Protein AF-A0A8S2RR40-F1 (afdb_monomer)

Structure (mmCIF, N/CA/C/O backbone):
data_AF-A0A8S2R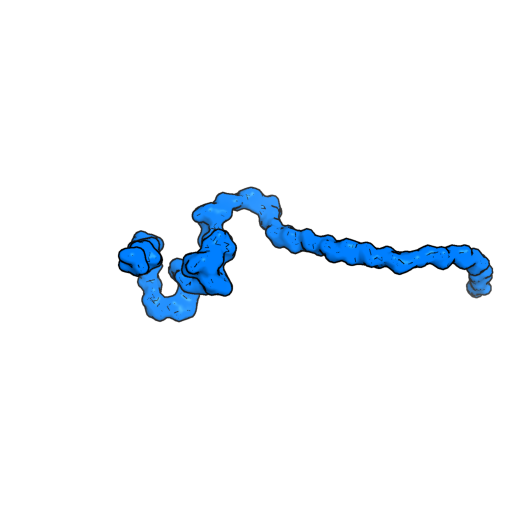R40-F1
#
_entry.id   AF-A0A8S2RR40-F1
#
loop_
_atom_site.group_PDB
_atom_site.id
_atom_site.type_symbol
_atom_site.label_atom_id
_atom_site.label_alt_id
_atom_site.label_comp_id
_atom_site.label_asym_id
_atom_site.label_entity_id
_atom_site.label_seq_id
_atom_site.pdbx_PDB_ins_code
_atom_site.Cartn_x
_atom_site.Cartn_y
_atom_site.Cartn_z
_atom_site.occupancy
_atom_site.B_iso_or_equiv
_atom_site.auth_seq_id
_atom_site.auth_comp_id
_atom_site.auth_asym_id
_atom_site.auth_atom_id
_atom_site.pdbx_PDB_model_num
ATOM 1 N N . MET A 1 1 ? 53.702 24.115 -28.830 1.00 36.66 1 MET A N 1
ATOM 2 C CA . MET A 1 1 ? 53.233 25.400 -28.278 1.00 36.66 1 MET A CA 1
ATOM 3 C C . MET A 1 1 ? 52.104 25.885 -29.165 1.00 36.66 1 MET A C 1
ATOM 5 O O . MET A 1 1 ? 52.227 25.784 -30.377 1.00 36.66 1 MET A O 1
ATOM 9 N N . SER A 1 2 ? 51.011 26.273 -28.516 1.00 40.91 2 SER A N 1
ATOM 10 C CA . SER A 1 2 ? 49.749 26.856 -28.996 1.00 40.91 2 SER A CA 1
ATOM 11 C C . SER A 1 2 ? 49.976 28.016 -29.995 1.00 40.91 2 SER A C 1
ATOM 13 O O . SER A 1 2 ? 51.062 28.581 -30.007 1.00 40.91 2 SER A O 1
ATOM 15 N N . ASP A 1 3 ? 49.036 28.453 -30.838 1.00 42.53 3 ASP A N 1
ATOM 16 C CA . ASP A 1 3 ? 47.663 28.812 -30.480 1.00 42.53 3 ASP A CA 1
ATOM 17 C C . ASP A 1 3 ? 46.784 29.125 -31.719 1.00 42.53 3 ASP A C 1
ATOM 19 O O . ASP A 1 3 ? 47.270 29.641 -32.722 1.00 42.53 3 ASP A O 1
ATOM 23 N N . LYS A 1 4 ? 45.482 28.860 -31.539 1.00 42.06 4 LYS A N 1
ATOM 24 C CA . LYS A 1 4 ? 44.274 29.571 -32.018 1.00 42.06 4 LYS A CA 1
ATOM 25 C C . LYS A 1 4 ? 44.088 29.932 -33.501 1.00 42.06 4 LYS A C 1
ATOM 27 O O . LYS A 1 4 ? 44.509 30.987 -33.961 1.00 42.06 4 LYS A O 1
ATOM 32 N N . THR A 1 5 ? 43.184 29.189 -34.144 1.00 40.88 5 THR A N 1
ATOM 33 C CA . THR A 1 5 ? 42.170 29.783 -35.032 1.00 40.88 5 THR A CA 1
ATOM 34 C C . THR A 1 5 ? 40.916 30.037 -34.199 1.00 40.88 5 THR A C 1
ATOM 36 O O . THR A 1 5 ? 40.294 29.103 -33.698 1.00 40.88 5 THR A O 1
ATOM 39 N N . LEU A 1 6 ? 40.599 31.316 -34.012 1.00 54.34 6 LEU A N 1
ATOM 40 C CA . LEU A 1 6 ? 39.334 31.805 -33.487 1.00 54.34 6 LEU A CA 1
ATOM 41 C C . LEU A 1 6 ? 38.507 32.233 -34.701 1.00 54.34 6 LEU A C 1
ATOM 43 O O . LEU A 1 6 ? 38.875 33.202 -35.354 1.00 54.34 6 LEU A O 1
ATOM 47 N N . GLU A 1 7 ? 37.419 31.529 -34.991 1.00 42.56 7 GLU A N 1
ATOM 48 C CA . GLU A 1 7 ? 36.326 32.089 -35.783 1.00 42.56 7 GLU A CA 1
ATOM 49 C C . GLU A 1 7 ? 35.028 31.807 -35.025 1.00 42.56 7 GLU A C 1
ATOM 51 O O . GLU A 1 7 ? 34.695 30.678 -34.668 1.00 42.56 7 GLU A O 1
ATOM 56 N N . SER A 1 8 ? 34.384 32.907 -34.679 1.00 51.94 8 SER A N 1
ATOM 57 C CA . SER A 1 8 ? 33.168 33.077 -33.900 1.00 51.94 8 SER A CA 1
ATOM 58 C C . SER A 1 8 ? 31.929 32.541 -34.604 1.00 51.94 8 SER A C 1
ATOM 60 O O . SER A 1 8 ? 31.719 32.911 -35.755 1.00 51.94 8 SER A O 1
ATOM 62 N N . GLN A 1 9 ? 31.044 31.842 -33.886 1.00 36.84 9 GLN A N 1
ATOM 63 C CA . GLN A 1 9 ? 29.610 31.822 -34.196 1.00 36.84 9 GLN A CA 1
ATOM 64 C C . GLN A 1 9 ? 28.788 31.800 -32.902 1.00 36.84 9 GLN A C 1
ATOM 66 O O . GLN A 1 9 ? 29.037 31.025 -31.982 1.00 36.84 9 GLN A O 1
ATOM 71 N N . SER A 1 10 ? 27.857 32.740 -32.836 1.00 52.91 10 SER A N 1
ATOM 72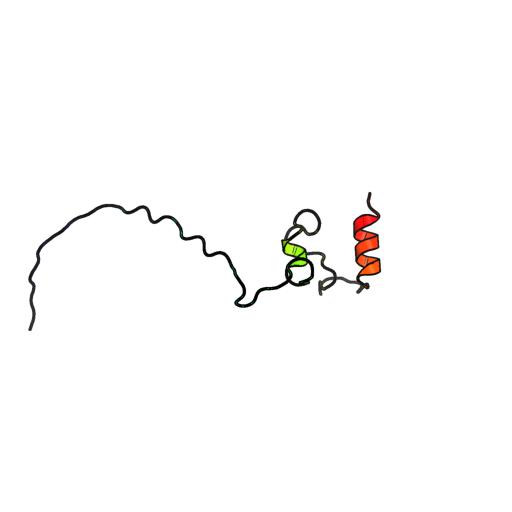 C CA . SER A 1 10 ? 26.906 33.017 -31.768 1.00 52.91 10 SER A CA 1
ATOM 73 C C . SER A 1 10 ? 25.533 32.537 -32.213 1.00 52.91 10 SER A C 1
ATOM 75 O O . SER A 1 10 ? 25.020 33.135 -33.148 1.00 52.91 10 SER A O 1
ATOM 77 N N . GLU A 1 11 ? 24.940 31.540 -31.551 1.00 45.56 11 GLU A N 1
ATOM 78 C CA . GLU A 1 11 ? 23.528 31.145 -31.727 1.00 45.56 11 GLU A CA 1
ATOM 79 C C . GLU A 1 11 ? 23.016 30.618 -30.371 1.00 45.56 11 GLU A C 1
ATOM 81 O O . GLU A 1 11 ? 23.600 29.713 -29.782 1.00 45.56 11 GLU A O 1
ATOM 86 N N . GLU A 1 12 ? 22.233 31.433 -29.662 1.00 42.19 12 GLU A N 1
ATOM 87 C CA . GLU A 1 12 ? 20.770 31.321 -29.520 1.00 42.19 12 GLU A CA 1
ATOM 88 C C . GLU A 1 12 ? 20.340 30.353 -28.402 1.00 42.19 12 GLU A C 1
ATOM 90 O O . GLU A 1 12 ? 20.736 29.192 -28.335 1.00 42.19 12 GLU A O 1
ATOM 95 N N . GLY A 1 13 ? 19.548 30.877 -27.460 1.00 48.62 13 GLY A N 1
ATOM 96 C CA . GLY A 1 13 ? 19.045 30.139 -26.308 1.00 48.62 13 GLY A CA 1
ATOM 97 C C . GLY A 1 13 ? 18.082 29.039 -26.737 1.00 48.62 13 GLY A C 1
ATOM 98 O O . GLY A 1 13 ? 16.903 29.299 -26.952 1.00 48.62 13 GLY A O 1
ATOM 99 N N . ALA A 1 14 ? 18.579 27.810 -26.830 1.00 52.06 14 ALA A N 1
ATOM 100 C CA . ALA A 1 14 ? 17.737 26.634 -26.958 1.00 52.06 14 ALA A CA 1
ATOM 101 C C . ALA A 1 14 ? 17.107 26.323 -25.591 1.00 52.06 14 ALA A C 1
ATOM 103 O O . ALA A 1 14 ? 17.773 25.825 -24.680 1.00 52.06 14 ALA A O 1
ATOM 104 N N . GLU A 1 15 ? 15.822 26.640 -25.448 1.00 62.69 15 GLU A N 1
ATOM 105 C CA . GLU A 1 15 ? 14.952 26.062 -24.426 1.00 62.69 15 GLU A CA 1
ATOM 106 C C . GLU A 1 15 ? 14.971 24.538 -24.622 1.00 62.69 15 GLU A C 1
ATOM 108 O O . GLU A 1 15 ? 14.406 24.006 -25.575 1.00 62.69 15 GLU A O 1
ATOM 113 N N . GLN A 1 16 ? 15.745 23.833 -23.793 1.00 63.88 16 GLN A N 1
ATOM 114 C CA . GLN A 1 16 ? 15.801 22.376 -23.834 1.00 63.88 16 GLN A CA 1
ATOM 115 C C . GLN A 1 16 ? 14.488 21.844 -23.274 1.00 63.88 16 GLN A C 1
ATOM 117 O O . GLN A 1 16 ? 14.269 21.910 -22.062 1.00 63.88 16 GLN A O 1
ATOM 122 N N . ASP A 1 17 ? 13.638 21.302 -24.145 1.00 72.50 17 ASP A N 1
ATOM 123 C CA . ASP A 1 17 ? 12.484 20.520 -23.718 1.00 72.50 17 ASP A CA 1
ATOM 124 C C . ASP A 1 17 ? 12.957 19.459 -22.711 1.00 72.50 17 ASP A C 1
ATOM 126 O O . ASP A 1 17 ? 13.851 18.660 -23.028 1.00 72.50 17 ASP A O 1
ATOM 130 N N . PRO A 1 18 ? 12.411 19.431 -21.482 1.00 79.81 18 PRO A N 1
ATOM 131 C CA . PRO A 1 18 ? 12.816 18.441 -20.506 1.00 79.81 18 PRO A CA 1
ATOM 132 C C . PRO A 1 18 ? 12.436 17.058 -21.035 1.00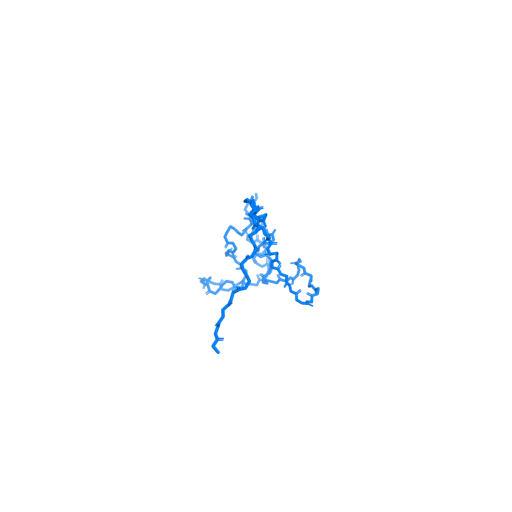 79.81 18 PRO A C 1
ATOM 134 O O . PRO A 1 18 ? 11.261 16.701 -21.140 1.00 79.81 18 PRO A O 1
ATOM 137 N N . VAL A 1 19 ? 13.447 16.255 -21.368 1.00 81.31 19 VAL A N 1
ATOM 138 C CA . VAL A 1 19 ? 13.254 14.854 -21.742 1.00 81.31 19 VAL A CA 1
ATOM 139 C C . VAL A 1 19 ? 12.744 14.108 -20.511 1.00 81.31 19 VAL A C 1
ATOM 141 O O . VAL A 1 19 ? 13.505 13.766 -19.605 1.00 81.31 19 VAL A O 1
ATOM 144 N N . TYR A 1 20 ? 11.437 13.850 -20.469 1.00 81.88 20 TYR A N 1
ATOM 145 C CA . TYR A 1 20 ? 10.831 13.029 -19.428 1.00 81.88 20 TYR A CA 1
ATOM 146 C C . TYR A 1 20 ? 11.235 11.569 -19.627 1.00 81.88 20 TYR A C 1
ATOM 148 O O . TYR A 1 20 ? 10.717 10.854 -20.486 1.00 81.88 20 TYR A O 1
ATOM 156 N N . MET A 1 21 ? 12.181 11.112 -18.812 1.00 80.25 21 MET A N 1
ATOM 157 C CA . MET A 1 21 ? 12.578 9.712 -18.774 1.00 80.25 21 MET A CA 1
ATOM 158 C C . MET A 1 21 ? 11.502 8.903 -18.042 1.00 80.25 21 MET A C 1
ATOM 160 O O . MET A 1 21 ? 11.397 8.953 -16.819 1.00 80.25 21 MET A O 1
ATOM 164 N N . ILE A 1 22 ? 10.697 8.154 -18.797 1.00 79.81 22 ILE A N 1
ATOM 165 C CA . ILE A 1 22 ? 9.679 7.260 -18.234 1.00 79.81 22 ILE A CA 1
ATOM 166 C C . ILE A 1 22 ? 10.385 6.017 -17.666 1.00 79.81 22 ILE A C 1
ATOM 168 O O . ILE A 1 22 ? 11.036 5.293 -18.431 1.00 79.81 22 ILE A O 1
ATOM 172 N N . PRO A 1 23 ? 10.274 5.726 -16.356 1.00 73.19 23 PRO A N 1
ATOM 173 C CA . PRO A 1 23 ? 10.828 4.507 -15.778 1.00 73.19 23 PRO A CA 1
ATOM 174 C C . PRO A 1 23 ? 10.218 3.269 -16.449 1.00 73.19 23 PRO A C 1
ATOM 176 O O . PRO A 1 23 ? 9.000 3.120 -16.507 1.00 73.19 23 PRO A O 1
ATOM 179 N N . ARG A 1 24 ? 11.063 2.371 -16.965 1.00 77.19 24 ARG A N 1
ATOM 180 C CA . ARG A 1 24 ? 10.640 1.145 -17.659 1.00 77.19 24 ARG A CA 1
ATOM 181 C C . ARG A 1 24 ? 11.527 -0.035 -17.292 1.00 77.19 24 ARG A C 1
ATOM 183 O O . ARG A 1 24 ? 12.740 0.102 -17.154 1.00 77.19 24 ARG A O 1
ATOM 190 N N . GLY A 1 25 ? 10.918 -1.211 -17.174 1.00 77.81 25 GLY A N 1
ATOM 191 C CA . GLY A 1 25 ? 11.646 -2.471 -17.051 1.00 77.81 25 GLY A CA 1
ATOM 192 C C . GLY A 1 25 ? 12.222 -2.931 -18.394 1.00 77.81 25 GLY A C 1
ATOM 193 O O . GLY A 1 25 ? 11.702 -2.601 -19.458 1.00 77.81 25 GLY A O 1
ATOM 194 N N . ASN A 1 26 ? 13.279 -3.748 -18.355 1.00 83.44 26 ASN A N 1
ATOM 195 C CA . ASN A 1 26 ? 13.864 -4.363 -19.558 1.00 83.44 26 ASN A CA 1
ATOM 196 C C . ASN A 1 26 ? 13.041 -5.562 -20.085 1.00 83.44 26 ASN A C 1
ATOM 198 O O . ASN A 1 26 ? 13.361 -6.146 -21.115 1.00 83.44 26 ASN A O 1
ATOM 202 N N . LYS A 1 27 ? 11.989 -5.970 -19.363 1.00 85.38 27 LYS A N 1
ATOM 203 C CA . LYS A 1 27 ? 11.108 -7.084 -19.727 1.00 85.38 27 LYS A CA 1
ATOM 204 C C . LYS A 1 27 ? 9.648 -6.645 -19.622 1.00 85.38 27 LYS A C 1
ATOM 206 O O . LYS A 1 27 ? 9.317 -5.971 -18.645 1.00 85.38 27 LYS A O 1
ATOM 211 N N . PRO A 1 28 ? 8.780 -7.046 -20.569 1.00 80.19 28 PRO A N 1
ATOM 212 C CA . PRO A 1 28 ? 7.341 -6.897 -20.407 1.00 80.19 28 PRO A CA 1
ATOM 213 C C . PRO A 1 28 ? 6.893 -7.623 -19.138 1.00 80.19 28 PRO A C 1
ATOM 215 O O . PRO A 1 28 ? 7.299 -8.762 -18.896 1.00 80.19 28 PRO A O 1
ATOM 218 N N . ALA A 1 29 ? 6.067 -6.969 -18.334 1.00 76.69 29 ALA A N 1
ATOM 219 C CA . ALA A 1 29 ? 5.474 -7.544 -17.138 1.00 76.69 29 ALA A CA 1
ATOM 220 C C . ALA A 1 29 ? 3.973 -7.259 -17.152 1.00 76.69 29 ALA A C 1
ATOM 222 O O . ALA A 1 29 ? 3.544 -6.217 -17.639 1.00 76.69 29 ALA A O 1
ATOM 223 N N . ASN A 1 30 ? 3.174 -8.183 -16.622 1.00 79.44 30 ASN A N 1
ATOM 224 C CA . ASN A 1 30 ? 1.759 -7.920 -16.402 1.00 79.44 30 ASN A CA 1
ATOM 225 C C . ASN A 1 30 ? 1.623 -6.953 -15.219 1.00 79.44 30 ASN A C 1
ATOM 227 O O . ASN A 1 30 ? 1.865 -7.332 -14.074 1.00 79.44 30 ASN A O 1
ATOM 231 N N . GLU A 1 31 ? 1.252 -5.709 -15.505 1.00 69.12 31 GLU A N 1
ATOM 232 C CA . GLU A 1 31 ? 1.110 -4.642 -14.510 1.00 69.12 31 GLU A CA 1
ATOM 233 C C . GLU A 1 31 ? -0.002 -4.937 -13.494 1.00 69.12 31 GLU A C 1
ATOM 235 O O . GLU A 1 31 ? 0.143 -4.619 -12.317 1.00 69.12 31 GLU A O 1
ATOM 240 N N . TYR A 1 32 ? -1.059 -5.641 -13.911 1.00 66.94 32 TYR A N 1
ATOM 241 C CA . TYR A 1 32 ? -2.189 -6.003 -13.050 1.00 66.94 32 TYR A CA 1
ATOM 242 C C . TYR A 1 32 ? -1.880 -7.146 -12.082 1.00 66.94 32 TYR A C 1
ATOM 244 O O . TYR A 1 32 ? -2.574 -7.305 -11.080 1.00 66.94 32 TYR A O 1
ATOM 252 N N . SER A 1 33 ? -0.856 -7.954 -12.367 1.00 67.44 33 SER A N 1
ATOM 253 C CA . SER A 1 33 ? -0.440 -9.068 -11.507 1.00 67.44 33 SER A CA 1
ATOM 254 C C . SER A 1 33 ? 0.936 -8.859 -10.879 1.00 67.44 33 SER A C 1
ATOM 256 O O . SER A 1 33 ? 1.490 -9.803 -10.316 1.00 67.44 33 SER A O 1
ATOM 258 N N . ASN A 1 34 ? 1.526 -7.668 -11.009 1.00 75.69 34 ASN A N 1
ATOM 259 C 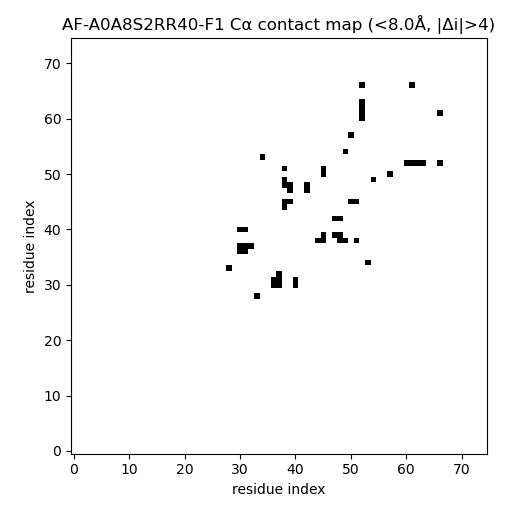CA . ASN A 1 34 ? 2.819 -7.366 -10.413 1.00 75.69 34 ASN A CA 1
ATOM 260 C C . ASN A 1 34 ? 2.607 -6.687 -9.049 1.00 75.69 34 ASN A C 1
ATOM 262 O O . ASN A 1 34 ? 2.236 -5.513 -9.017 1.00 75.69 34 ASN A O 1
ATOM 266 N N . PRO A 1 35 ? 2.865 -7.373 -7.920 1.00 70.50 35 PRO A N 1
ATOM 267 C CA . PRO A 1 35 ? 2.639 -6.812 -6.587 1.00 70.50 35 PRO A CA 1
ATOM 268 C C . PRO A 1 35 ? 3.465 -5.545 -6.323 1.00 70.50 35 PRO A C 1
ATOM 270 O O . PRO A 1 35 ? 3.017 -4.674 -5.585 1.00 70.50 35 PRO A O 1
ATOM 273 N N . ASN A 1 36 ? 4.618 -5.388 -6.986 1.00 73.88 36 ASN A N 1
ATOM 274 C CA . ASN A 1 36 ? 5.444 -4.181 -6.875 1.00 73.88 36 ASN A CA 1
ATOM 275 C C . ASN A 1 36 ? 4.845 -2.968 -7.606 1.00 73.88 36 ASN A C 1
ATOM 277 O O . ASN A 1 36 ? 5.243 -1.839 -7.337 1.00 73.88 36 ASN A O 1
ATOM 281 N N . LEU A 1 37 ? 3.928 -3.191 -8.555 1.00 76.56 37 LEU A N 1
ATOM 282 C CA . LEU A 1 37 ? 3.284 -2.134 -9.343 1.00 76.56 37 LEU A CA 1
ATOM 283 C C . LEU A 1 37 ? 1.838 -1.885 -8.910 1.00 76.56 37 LEU A C 1
ATOM 285 O O . LEU A 1 37 ? 1.342 -0.779 -9.097 1.00 76.56 37 LEU A O 1
ATOM 289 N N . LEU A 1 38 ? 1.187 -2.873 -8.286 1.00 76.81 38 LEU A N 1
ATOM 290 C CA . LEU A 1 38 ? -0.220 -2.826 -7.880 1.00 76.81 38 LEU A CA 1
ATOM 291 C C . LEU A 1 38 ? -0.583 -1.525 -7.141 1.00 76.81 38 LEU A C 1
ATOM 293 O O . LEU A 1 38 ? -1.602 -0.908 -7.428 1.00 76.81 38 LEU A O 1
ATOM 297 N N . LEU A 1 39 ? 0.279 -1.079 -6.227 1.00 77.25 39 LEU A N 1
ATOM 298 C CA . LEU A 1 39 ? 0.051 0.118 -5.413 1.00 77.25 39 LEU A CA 1
ATOM 299 C C . LEU A 1 39 ? 0.110 1.409 -6.227 1.00 77.25 39 LEU A C 1
ATOM 301 O O . LEU A 1 39 ? -0.661 2.329 -5.982 1.00 77.25 39 LEU A O 1
ATOM 305 N N . GLY A 1 40 ? 1.003 1.468 -7.215 1.00 77.19 40 GLY A N 1
ATOM 306 C CA . GLY A 1 40 ? 1.129 2.622 -8.102 1.00 77.19 40 GLY A CA 1
ATOM 307 C C . GLY A 1 40 ? 0.008 2.707 -9.138 1.00 77.19 40 GLY A C 1
ATOM 308 O O . GLY A 1 40 ? -0.325 3.802 -9.582 1.00 77.19 40 GLY A O 1
ATOM 309 N N . VAL A 1 41 ? -0.595 1.572 -9.508 1.00 81.75 41 VAL A N 1
ATOM 310 C CA . VAL A 1 41 ? -1.657 1.500 -10.530 1.00 81.75 41 VAL A CA 1
ATOM 311 C C . VAL A 1 41 ? -3.004 2.010 -10.002 1.00 81.75 41 VAL A C 1
ATOM 313 O O . VAL A 1 41 ? -3.809 2.525 -10.777 1.00 81.75 41 VAL A O 1
ATOM 316 N N . PHE A 1 42 ? -3.253 1.918 -8.692 1.00 83.25 42 PHE A N 1
ATOM 317 C CA . PHE A 1 42 ? -4.526 2.314 -8.080 1.00 83.25 42 PHE A CA 1
ATOM 318 C C . PHE A 1 42 ? -4.344 3.411 -7.016 1.00 83.25 42 PHE A C 1
ATOM 320 O O . PHE A 1 42 ? -4.527 3.144 -5.828 1.00 83.25 42 PHE A O 1
ATOM 327 N N . PRO A 1 43 ? -4.041 4.666 -7.400 1.00 79.38 43 PRO A N 1
ATOM 328 C CA . PRO A 1 43 ? -3.752 5.751 -6.452 1.00 79.38 43 PRO A CA 1
ATOM 329 C C . PRO A 1 43 ? -4.938 6.126 -5.553 1.00 79.38 43 PRO A C 1
ATOM 331 O O . PRO A 1 43 ? -4.744 6.662 -4.466 1.00 79.38 43 PRO A O 1
ATOM 334 N N . THR A 1 44 ? -6.169 5.838 -5.984 1.00 82.62 44 THR A N 1
ATOM 335 C CA . THR A 1 44 ? -7.376 6.017 -5.164 1.00 82.62 44 THR A CA 1
ATOM 336 C C . THR A 1 44 ? -7.496 4.968 -4.062 1.00 82.62 44 THR A C 1
ATOM 338 O O . THR A 1 44 ? -8.021 5.271 -2.996 1.00 82.62 44 THR A O 1
ATOM 341 N N . LEU A 1 45 ? -7.011 3.747 -4.309 1.00 80.44 45 LEU A N 1
ATOM 342 C CA . LEU A 1 45 ? -7.005 2.657 -3.332 1.00 80.44 45 LEU A CA 1
ATOM 343 C C . LEU A 1 45 ? -5.762 2.703 -2.436 1.00 80.44 45 LEU A C 1
ATOM 345 O O . LEU A 1 45 ? -5.848 2.359 -1.261 1.00 80.44 45 LEU A O 1
ATOM 349 N N . PHE A 1 46 ? -4.627 3.154 -2.977 1.00 81.88 46 PHE A N 1
ATOM 350 C CA . PHE A 1 46 ? -3.331 3.203 -2.299 1.00 81.88 46 PHE A CA 1
ATOM 351 C C . PHE A 1 46 ? -2.690 4.594 -2.436 1.00 81.88 46 PHE A C 1
ATOM 353 O O . PHE A 1 46 ? -1.751 4.782 -3.220 1.00 81.88 46 PHE A O 1
ATOM 360 N N . PRO A 1 47 ? -3.172 5.601 -1.687 1.00 80.50 47 PRO A N 1
ATOM 361 C CA . PRO A 1 47 ? -2.538 6.914 -1.663 1.00 80.50 47 PRO A CA 1
ATOM 362 C C . PRO A 1 47 ? -1.058 6.783 -1.292 1.00 80.50 47 PRO A C 1
ATOM 364 O O . PRO A 1 47 ? -0.708 6.026 -0.391 1.00 80.50 47 PRO A O 1
ATOM 367 N N . TYR A 1 48 ? -0.178 7.497 -1.998 1.00 81.69 48 TYR A N 1
ATOM 368 C CA . TYR A 1 48 ? 1.281 7.431 -1.803 1.00 81.69 48 TYR A CA 1
ATOM 369 C C . TYR A 1 48 ? 1.914 6.043 -2.015 1.00 81.69 48 TYR A C 1
ATOM 371 O O . TYR A 1 48 ? 3.077 5.845 -1.670 1.00 81.69 48 TYR A O 1
ATOM 379 N N . GLY A 1 49 ? 1.178 5.088 -2.592 1.00 77.38 49 GLY A N 1
ATOM 380 C CA . GLY A 1 49 ? 1.664 3.732 -2.828 1.00 77.38 49 GLY A CA 1
ATOM 381 C C . GLY A 1 49 ? 1.864 2.909 -1.550 1.00 77.38 49 GLY A C 1
ATOM 382 O O . GLY A 1 49 ? 2.677 1.990 -1.558 1.00 77.38 49 GLY A O 1
ATOM 383 N N . CYS A 1 50 ? 1.168 3.229 -0.453 1.00 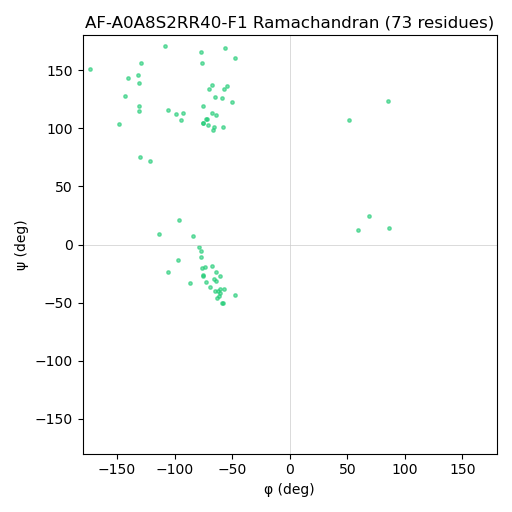78.69 50 CYS A N 1
ATOM 384 C CA . CYS A 1 50 ? 1.232 2.483 0.810 1.00 78.69 50 CYS A CA 1
ATOM 385 C C . CYS A 1 50 ? -0.051 1.674 1.087 1.00 78.69 50 CYS A C 1
ATOM 387 O O . CYS A 1 50 ? -1.044 1.796 0.370 1.00 78.69 50 CYS A O 1
ATOM 389 N N . GLY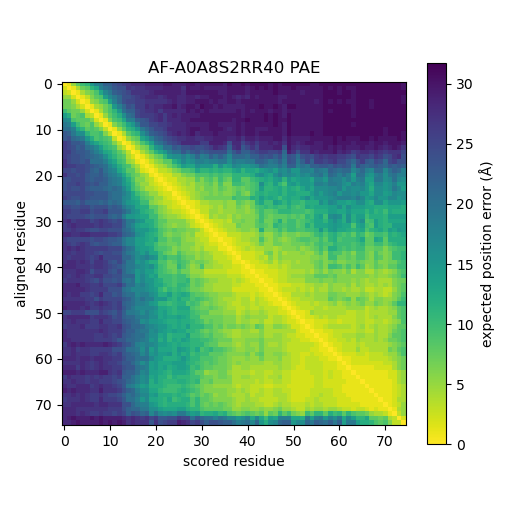 A 1 51 ? -0.037 0.814 2.117 1.00 80.12 51 GLY A N 1
ATOM 390 C CA . GLY A 1 51 ? -1.218 0.027 2.513 1.00 80.12 51 GLY A CA 1
ATOM 391 C C . GLY A 1 51 ? -1.393 -1.298 1.765 1.00 80.12 51 GLY A C 1
ATOM 392 O O . GLY A 1 51 ? -2.450 -1.931 1.848 1.00 80.12 51 GLY A O 1
ATOM 393 N N . ALA A 1 52 ? -0.345 -1.741 1.073 1.00 80.19 52 ALA A N 1
ATOM 394 C CA . ALA A 1 52 ? -0.292 -2.998 0.342 1.00 80.19 52 ALA A CA 1
ATOM 395 C C . ALA A 1 52 ? -0.586 -4.233 1.193 1.00 80.19 52 ALA A C 1
ATOM 397 O O . ALA A 1 52 ? -0.562 -4.206 2.431 1.00 80.19 52 ALA A O 1
ATOM 398 N N . LEU A 1 53 ? -0.774 -5.357 0.503 1.00 81.12 53 LEU A N 1
ATOM 399 C CA . LEU A 1 53 ? -0.677 -6.667 1.136 1.00 81.12 53 LEU A CA 1
ATOM 400 C C . LEU A 1 53 ? 0.731 -6.904 1.707 1.00 81.12 53 LEU A C 1
ATOM 402 O O . LEU A 1 53 ? 0.858 -7.322 2.852 1.00 81.12 53 LEU A O 1
ATOM 406 N N . GLU A 1 54 ? 1.759 -6.563 0.925 1.00 75.62 54 GLU A N 1
ATOM 407 C CA . GLU A 1 54 ? 3.178 -6.818 1.223 1.00 75.62 54 GLU A CA 1
ATOM 408 C C . GLU A 1 54 ? 3.824 -5.753 2.132 1.00 75.62 54 GLU A C 1
ATOM 410 O O . GLU A 1 54 ? 5.039 -5.737 2.316 1.00 75.62 54 GLU A O 1
ATOM 415 N N . ASP A 1 55 ? 3.035 -4.819 2.669 1.00 81.31 55 ASP A N 1
ATOM 416 C CA . ASP A 1 55 ? 3.545 -3.721 3.488 1.00 81.31 55 ASP A CA 1
ATOM 417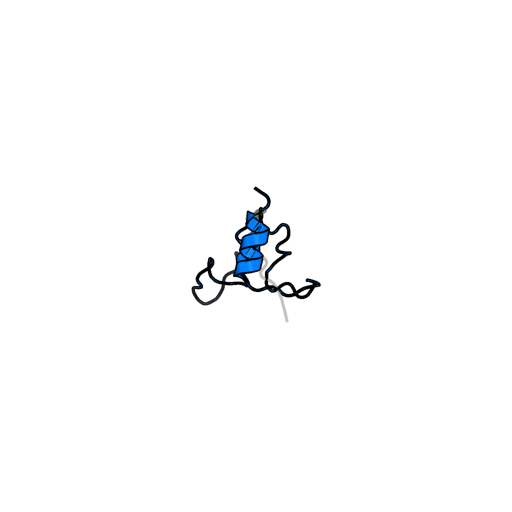 C C . ASP A 1 55 ? 4.109 -4.254 4.814 1.00 81.31 55 ASP A C 1
ATOM 419 O O . ASP A 1 55 ? 3.371 -4.737 5.677 1.00 81.31 55 ASP A O 1
ATOM 423 N N . SER A 1 56 ? 5.427 -4.140 4.992 1.00 81.75 56 SER A N 1
ATOM 424 C CA . SER A 1 56 ? 6.125 -4.615 6.189 1.00 81.75 56 SER A CA 1
ATOM 425 C C . SER A 1 56 ? 5.776 -3.828 7.453 1.00 81.75 56 SER A C 1
ATOM 427 O O . SER A 1 56 ? 6.029 -4.311 8.553 1.00 81.75 56 SER A O 1
ATOM 429 N N . SER A 1 57 ? 5.221 -2.618 7.320 1.00 83.69 57 SER A N 1
ATOM 430 C CA . SER A 1 57 ? 4.774 -1.811 8.462 1.00 83.69 57 SER A CA 1
ATOM 431 C C . SER A 1 57 ? 3.435 -2.286 9.040 1.00 83.69 57 SER A C 1
ATOM 433 O O . SER A 1 57 ? 3.036 -1.858 10.126 1.00 83.69 57 SER A O 1
ATOM 435 N N . ARG A 1 58 ? 2.736 -3.189 8.339 1.00 83.25 58 ARG A N 1
ATOM 436 C CA . ARG A 1 58 ? 1.429 -3.706 8.740 1.00 83.25 58 ARG A CA 1
ATOM 437 C C . ARG A 1 58 ? 1.543 -4.512 10.048 1.00 83.25 58 ARG A C 1
ATOM 439 O O . ARG A 1 58 ? 2.278 -5.496 10.089 1.00 83.25 58 ARG A O 1
ATOM 446 N N . PRO A 1 59 ? 0.743 -4.197 11.087 1.00 88.44 59 PRO A N 1
ATOM 447 C CA . PRO A 1 59 ? 0.798 -4.924 12.360 1.00 88.44 59 PRO A CA 1
ATOM 448 C C . PRO A 1 59 ? 0.357 -6.391 12.264 1.00 88.44 59 PRO A C 1
ATOM 450 O O . PRO A 1 59 ? 0.799 -7.228 13.045 1.00 88.44 59 PRO A O 1
ATOM 453 N N . VAL A 1 60 ? -0.546 -6.702 11.329 1.00 88.88 60 VAL A N 1
ATOM 454 C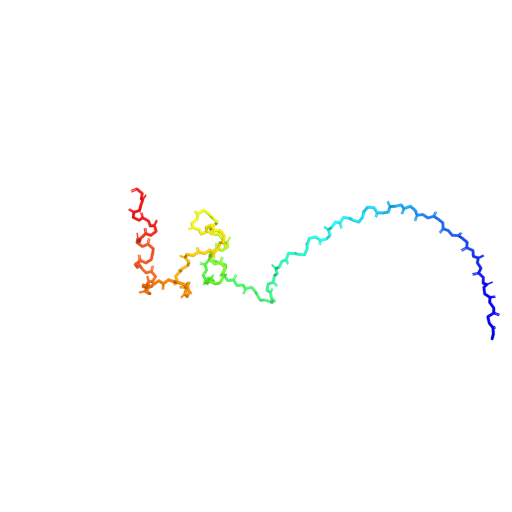 CA . VAL A 1 60 ? -1.134 -8.037 11.159 1.00 88.88 60 VAL A CA 1
ATOM 455 C C . VAL A 1 60 ? -1.043 -8.445 9.700 1.00 88.88 60 VAL A C 1
ATOM 457 O O . VAL A 1 60 ? -1.711 -7.845 8.862 1.00 88.88 60 VAL A O 1
ATOM 460 N N . GLN A 1 61 ? -0.275 -9.488 9.394 1.00 88.44 61 GLN A N 1
ATOM 461 C CA . GLN A 1 61 ? -0.280 -10.068 8.054 1.00 88.44 61 GLN A CA 1
ATOM 462 C C . GLN A 1 61 ? -1.608 -10.778 7.789 1.00 88.44 61 GLN A C 1
ATOM 464 O O . GLN A 1 61 ? -2.106 -11.540 8.616 1.00 88.44 61 G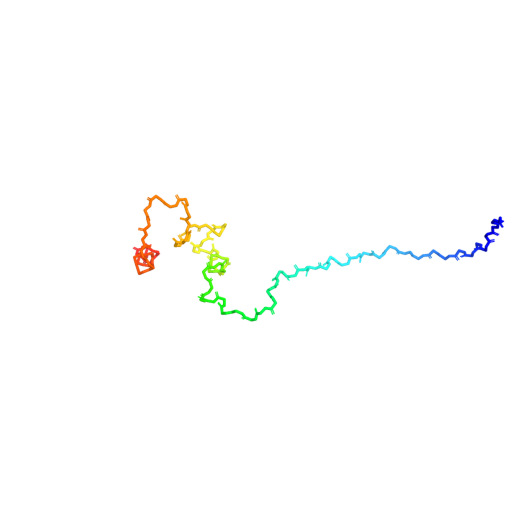LN A O 1
ATOM 469 N N . ILE A 1 62 ? -2.180 -10.521 6.619 1.00 88.69 62 ILE A N 1
ATOM 470 C CA . ILE A 1 62 ? -3.426 -11.131 6.160 1.00 88.69 62 ILE A CA 1
ATOM 471 C C . ILE A 1 62 ? -3.202 -11.698 4.765 1.00 88.69 62 ILE A C 1
ATOM 473 O O . ILE A 1 62 ? -2.317 -11.250 4.045 1.00 88.69 62 ILE A O 1
ATOM 477 N N . ASN A 1 63 ? -3.999 -12.686 4.369 1.00 88.69 63 ASN A N 1
ATOM 478 C CA . ASN A 1 63 ? -3.931 -13.200 3.005 1.00 88.69 63 ASN A CA 1
ATOM 479 C C . ASN A 1 63 ? -4.638 -12.251 2.017 1.00 88.69 63 ASN A C 1
ATOM 481 O O . ASN A 1 63 ? -5.427 -11.385 2.407 1.00 88.69 63 ASN A O 1
ATOM 485 N N . PHE A 1 64 ? -4.387 -12.447 0.721 1.00 84.81 64 PHE A N 1
ATOM 486 C CA . PHE A 1 64 ? -4.939 -11.599 -0.338 1.00 84.81 64 PHE A CA 1
ATOM 487 C C . PHE A 1 64 ? -6.475 -11.534 -0.332 1.00 84.81 64 PHE A C 1
ATOM 489 O O . PHE A 1 64 ? -7.051 -10.467 -0.524 1.00 84.81 64 PHE A O 1
ATOM 496 N N . ARG A 1 65 ? -7.156 -12.653 -0.050 1.00 88.88 65 ARG A N 1
ATOM 497 C CA . ARG A 1 65 ? -8.625 -12.702 0.003 1.00 88.88 65 ARG A CA 1
ATOM 498 C C . ARG A 1 65 ? -9.176 -11.808 1.113 1.00 88.88 65 ARG A C 1
ATOM 500 O O . ARG A 1 65 ? -10.124 -11.064 0.880 1.00 88.88 65 ARG A O 1
ATOM 507 N N . GLU A 1 66 ? -8.592 -11.884 2.305 1.00 90.56 66 GLU A N 1
ATOM 508 C CA . GLU A 1 66 ? -8.985 -11.050 3.443 1.00 90.56 66 GLU A CA 1
ATOM 509 C C . GLU A 1 66 ? -8.695 -9.572 3.164 1.00 90.56 66 GLU A C 1
ATOM 511 O O . GLU A 1 66 ? -9.535 -8.720 3.442 1.00 90.56 66 GLU A O 1
ATOM 516 N N . HIS A 1 67 ? -7.554 -9.272 2.537 1.00 87.56 67 HIS A N 1
ATOM 517 C CA . HIS A 1 67 ? -7.192 -7.916 2.126 1.00 87.56 67 HIS A CA 1
ATOM 518 C C . HIS A 1 67 ? -8.217 -7.307 1.166 1.00 87.56 67 HIS A C 1
ATOM 520 O O . HIS A 1 67 ? -8.730 -6.224 1.438 1.00 87.56 67 HIS A O 1
ATOM 526 N N . VAL A 1 68 ? -8.577 -8.030 0.100 1.00 86.62 68 VAL A N 1
ATOM 527 C CA . VAL A 1 68 ? -9.608 -7.597 -0.857 1.00 86.62 68 VAL A CA 1
ATOM 528 C C . VAL A 1 68 ? -10.956 -7.425 -0.164 1.00 86.62 68 VAL A C 1
ATOM 530 O O . VAL A 1 68 ? -11.644 -6.438 -0.413 1.00 86.62 68 VAL A O 1
ATOM 533 N N . ARG A 1 69 ? -11.330 -8.343 0.740 1.00 90.25 69 ARG A N 1
ATOM 534 C CA . ARG A 1 69 ? -12.582 -8.221 1.494 1.00 90.25 69 ARG A CA 1
ATOM 535 C C . ARG A 1 69 ? -12.621 -6.912 2.273 1.00 90.25 69 ARG A C 1
ATOM 537 O O . ARG A 1 69 ? -13.600 -6.197 2.131 1.00 90.25 69 ARG A O 1
ATOM 544 N N . TYR A 1 70 ? -11.574 -6.589 3.036 1.00 87.69 70 TYR A N 1
ATOM 545 C CA . TYR A 1 70 ? -11.519 -5.348 3.815 1.00 87.69 70 TYR A CA 1
ATOM 546 C C . TYR A 1 70 ? -11.557 -4.093 2.945 1.00 87.69 70 TYR A C 1
ATOM 548 O O . TYR A 1 70 ? -12.255 -3.141 3.292 1.00 87.69 70 TYR A O 1
ATOM 556 N N . LEU A 1 71 ? -10.853 -4.115 1.810 1.00 84.50 71 LEU A N 1
ATOM 557 C CA . LEU A 1 71 ? -10.825 -3.008 0.856 1.00 84.50 71 LEU A CA 1
ATOM 558 C C . LEU A 1 71 ? -12.221 -2.696 0.294 1.00 84.50 71 LEU A C 1
ATOM 560 O O . LEU A 1 71 ? -12.566 -1.537 0.097 1.00 84.50 71 LEU A O 1
ATOM 564 N N . LEU A 1 72 ? -13.017 -3.738 0.040 1.00 84.75 72 LEU A N 1
ATOM 565 C CA . LEU A 1 72 ? -14.326 -3.633 -0.610 1.00 84.75 72 LEU A CA 1
ATOM 566 C C . LEU A 1 72 ? -15.505 -3.601 0.371 1.00 84.75 72 LEU A C 1
ATOM 568 O O . LEU A 1 72 ? -16.617 -3.276 -0.028 1.00 84.75 72 LEU A O 1
ATOM 572 N N . SER A 1 73 ? -15.292 -3.931 1.646 1.00 80.31 73 SER A N 1
ATOM 573 C CA . SER A 1 73 ? -16.352 -3.949 2.665 1.00 80.31 73 SER A CA 1
ATOM 574 C C . SER A 1 73 ? -16.732 -2.572 3.225 1.00 80.31 73 SER A C 1
ATOM 576 O O . SER A 1 73 ? -17.632 -2.501 4.053 1.00 80.31 73 SER A O 1
ATOM 578 N N . TYR A 1 74 ? -16.070 -1.495 2.792 1.00 60.62 74 TYR A N 1
ATOM 579 C CA . TYR A 1 74 ? -16.380 -0.109 3.182 1.00 60.62 74 TYR A CA 1
ATOM 580 C C . TYR A 1 74 ? -17.281 0.640 2.173 1.00 60.62 74 TYR A C 1
ATOM 582 O O . TYR A 1 74 ? -17.290 1.870 2.162 1.00 60.62 74 TYR A O 1
ATOM 590 N N . GLY A 1 75 ? -18.018 -0.092 1.329 1.00 51.12 75 GLY A N 1
ATOM 591 C CA . GLY A 1 75 ? -19.023 0.454 0.404 1.00 51.12 75 GLY A CA 1
ATOM 592 C C . GLY A 1 75 ? -20.411 0.558 1.017 1.00 51.12 75 GLY A C 1
ATOM 593 O O . GLY A 1 75 ? -20.835 -0.432 1.655 1.00 51.12 75 GLY A O 1
#

Foldseek 3Di:
DDDDDDDDDDDDDDPPDPPPDDDDDPDDDDLCPDQQNVLVVCCVLRPVSDDGLPHPVDPDRDDPVVSVCVSPVVD

Organism: NCBI:txid392030

Solvent-accessible surface area (backbone atoms only — not comparable to full-atom values): 5453 Å² total; per-residue (Å²): 134,87,84,85,90,85,82,90,84,88,82,78,90,74,82,72,76,82,81,80,81,74,92,74,72,101,59,94,71,63,59,92,78,30,80,90,40,45,34,70,75,35,52,90,83,12,60,96,50,46,87,54,84,85,42,83,85,54,93,69,90,65,56,71,70,59,50,52,47,61,71,62,66,80,114

Sequence (75 aa):
MSDKTLESQSEEGAEQDPVYMIPRGNKPANEYSNPNLLLGVFPTLFPYGCGALEDSSRPVQINFREHVRYLLSYG

Radius of gyration: 25.37 Å; Cα contacts (8 Å, |Δi|>4): 29; chains: 1; bounding box: 72×46×48 Å

Mean predicted aligned error: 14.63 Å

Secondary structure (DSSP, 8-state):
-------------------------SS---GGG-HHHHHHH-TTTSGGG-S-TT-TT-SS---HHHHHHHHHTT-

pLDDT: mean 72.96, std 15.25, range [36.66, 90.56]